Protein AF-A0A3S1UH53-F1 (afdb_monomer)

pLDDT: mean 93.73, std 5.74, range [67.12, 98.5]

Nearest PDB structures (foldseek):
  3dxq-assembly1_A  TM=9.770E-01  e=5.097E-08  Mesorhizobium loti
  6hpb-assembly1_C  TM=5.094E-01  e=7.457E-01  Escherichia coli str. K-12 substr. MG1655
  9asn-assembly1_B  TM=3.012E-01  e=2.031E+00  Homo sapiens
  4c0a-assembly4_C  TM=2.765E-01  e=3.705E+00  Bos taurus
  8v8i-assembly1_B  TM=2.836E-01  e=7.725E+00  Homo sapiens

Solvent-accessible surface area (backbone atoms only — not comparable to full-atom values): 4946 Å² total; per-residue (Å²): 107,78,68,55,56,53,51,55,55,35,48,73,36,82,94,40,46,81,70,78,71,70,73,47,81,51,77,61,90,67,30,51,28,31,39,48,83,98,42,75,48,75,42,82,29,88,92,37,71,91,82,48,63,63,70,58,49,55,50,52,44,46,52,33,22,74,70,71,75,42,72,80,73,90,78,79,88,134

Radius of gyration: 12.78 Å; Cα contacts (8 Å, |Δi|>4): 77; chains: 1; bounding box: 31×23×30 Å

Foldseek 3Di:
DVVVVVLVVLCVPVVRNPQPDDWDFDDDDQWGWTDRPPDIDTHGDPPCVVPDDVVVVVVVQCVCVVVVNHPHDPDDDD

Secondary structure (DSSP, 8-state):
-HHHHHHHHHHTSTTTTT--S-EEEEP-SSEEEEEETTEEEEEEPTT-TTT--HHHHHHHHHHHHHTTSS--------

Sequence (78 aa):
MITDEARAALDAIPMLAGYSGPLERLGGLTNLVFKAGDFCLRIPGKGTEEYINRANEAVAAREAAKAGVSPEVAHVDA

Structure (mmCIF, N/CA/C/O backbone):
data_AF-A0A3S1UH53-F1
#
_entry.id   AF-A0A3S1UH53-F1
#
loop_
_atom_site.group_PDB
_atom_site.id
_atom_site.type_symbol
_atom_site.label_atom_id
_atom_site.label_alt_id
_atom_site.label_comp_id
_atom_site.label_asym_id
_atom_site.label_entity_id
_atom_site.label_seq_id
_atom_site.pdbx_PDB_ins_code
_atom_site.Cartn_x
_atom_site.Cartn_y
_atom_site.Cartn_z
_atom_site.occupancy
_atom_site.B_iso_or_equiv
_atom_site.auth_seq_id
_atom_site.auth_comp_id
_atom_site.auth_asym_id
_atom_site.auth_atom_id
_atom_site.pdbx_PDB_model_num
ATOM 1 N N . MET A 1 1 ? -10.909 -3.085 -16.169 1.00 67.12 1 MET A N 1
ATOM 2 C CA . MET A 1 1 ? -10.702 -1.640 -15.901 1.00 67.12 1 MET A CA 1
ATOM 3 C C . MET A 1 1 ? -9.834 -1.496 -14.654 1.00 67.12 1 MET A C 1
ATOM 5 O O . MET A 1 1 ? -9.762 -2.445 -13.893 1.00 67.12 1 MET A O 1
ATOM 9 N N . ILE A 1 2 ? -9.166 -0.358 -14.432 1.00 80.00 2 ILE A N 1
ATOM 10 C CA . ILE A 1 2 ? -8.241 -0.137 -13.290 1.00 80.00 2 ILE A CA 1
ATOM 11 C C . ILE A 1 2 ? -8.864 -0.510 -11.923 1.00 80.00 2 ILE A C 1
ATOM 13 O O . ILE A 1 2 ? -8.180 -0.988 -11.025 1.00 80.00 2 ILE A O 1
ATOM 17 N N . THR A 1 3 ? -10.179 -0.341 -11.772 1.00 85.75 3 THR A N 1
ATOM 18 C CA . THR A 1 3 ? -10.917 -0.752 -10.568 1.00 85.75 3 THR A CA 1
ATOM 19 C C . THR A 1 3 ? -10.950 -2.273 -10.363 1.00 85.75 3 THR A C 1
ATOM 21 O O . THR A 1 3 ? -10.945 -2.719 -9.221 1.00 85.75 3 THR A O 1
ATOM 24 N N . ASP A 1 4 ? -10.950 -3.073 -11.431 1.00 90.75 4 ASP A N 1
ATOM 25 C CA . ASP A 1 4 ? -10.955 -4.543 -11.342 1.00 90.75 4 ASP A CA 1
ATOM 26 C C . ASP A 1 4 ? -9.602 -5.068 -10.845 1.00 90.75 4 ASP A C 1
ATOM 28 O O . ASP A 1 4 ? -9.551 -5.995 -10.044 1.00 90.75 4 ASP A O 1
ATOM 32 N N . GLU A 1 5 ? -8.505 -4.427 -11.260 1.00 92.69 5 GLU A N 1
ATOM 33 C CA . GLU A 1 5 ? -7.160 -4.706 -10.740 1.00 92.69 5 GLU A CA 1
ATOM 34 C C . GLU A 1 5 ? -7.069 -4.365 -9.247 1.00 92.69 5 GLU A C 1
ATOM 36 O O . GLU A 1 5 ? -6.557 -5.155 -8.459 1.00 92.69 5 GLU A O 1
ATOM 41 N N . ALA A 1 6 ? -7.651 -3.235 -8.830 1.00 95.19 6 ALA A N 1
ATOM 42 C CA . ALA A 1 6 ? -7.726 -2.871 -7.418 1.00 95.19 6 ALA A CA 1
ATOM 43 C C . ALA A 1 6 ? -8.565 -3.856 -6.587 1.00 95.19 6 ALA A C 1
ATOM 45 O O . ALA A 1 6 ? -8.184 -4.179 -5.466 1.00 95.19 6 ALA A O 1
ATOM 46 N N . ARG A 1 7 ? -9.678 -4.367 -7.132 1.00 96.25 7 ARG A N 1
ATOM 47 C CA . ARG A 1 7 ? -10.484 -5.420 -6.490 1.00 96.25 7 ARG A CA 1
ATOM 48 C C . ARG A 1 7 ? -9.682 -6.711 -6.326 1.00 96.25 7 ARG A C 1
ATOM 50 O O . ARG A 1 7 ? -9.633 -7.242 -5.225 1.00 96.25 7 ARG A O 1
ATOM 57 N N . ALA A 1 8 ? -9.009 -7.161 -7.384 1.00 95.75 8 ALA A N 1
ATOM 58 C CA . ALA A 1 8 ? -8.184 -8.365 -7.334 1.00 95.75 8 ALA A CA 1
ATOM 59 C C . ALA A 1 8 ? -7.039 -8.242 -6.314 1.00 95.75 8 ALA A C 1
ATOM 61 O O . ALA A 1 8 ? -6.777 -9.180 -5.566 1.00 95.75 8 ALA A O 1
ATOM 62 N N . ALA A 1 9 ? -6.397 -7.072 -6.237 1.00 96.12 9 ALA A N 1
ATOM 63 C CA . ALA A 1 9 ? -5.358 -6.808 -5.246 1.00 96.12 9 ALA A CA 1
ATOM 64 C C . ALA A 1 9 ? -5.900 -6.824 -3.805 1.00 96.12 9 ALA A C 1
ATOM 66 O O . ALA A 1 9 ? -5.238 -7.345 -2.915 1.00 96.12 9 ALA A O 1
ATOM 67 N N . LEU A 1 10 ? -7.106 -6.295 -3.559 1.00 96.56 10 LEU A N 1
ATOM 68 C CA . LEU A 1 10 ? -7.748 -6.385 -2.240 1.00 96.56 10 LEU A CA 1
ATOM 69 C C . LEU A 1 10 ? -8.069 -7.824 -1.848 1.00 96.56 10 LEU A C 1
ATOM 71 O O . LEU A 1 10 ? -7.862 -8.190 -0.695 1.00 96.56 10 LEU A O 1
ATOM 75 N N . ASP A 1 11 ? -8.530 -8.636 -2.799 1.00 96.50 11 ASP A N 1
ATOM 76 C CA . ASP A 1 11 ? -8.869 -10.038 -2.548 1.00 96.50 11 ASP A CA 1
ATOM 77 C C . ASP A 1 11 ? -7.656 -10.893 -2.158 1.00 96.50 11 ASP A C 1
ATOM 79 O O . ASP A 1 11 ? -7.803 -11.870 -1.423 1.00 96.50 11 ASP A O 1
ATOM 83 N N . ALA A 1 12 ? -6.451 -10.503 -2.582 1.00 96.31 12 ALA A N 1
ATOM 84 C CA . ALA A 1 12 ? -5.208 -11.146 -2.162 1.00 96.31 12 ALA A CA 1
ATOM 85 C C . ALA A 1 12 ? -4.805 -10.810 -0.711 1.00 96.31 12 ALA A C 1
ATOM 87 O O . ALA A 1 12 ? -4.001 -11.526 -0.114 1.00 96.31 12 ALA A O 1
ATOM 88 N N . ILE A 1 13 ? -5.365 -9.749 -0.118 1.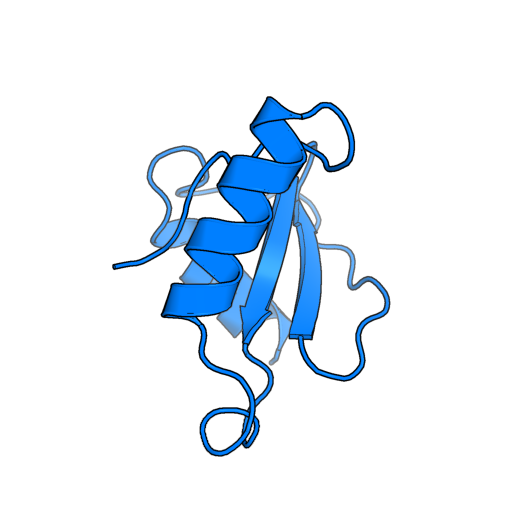00 96.44 13 ILE A N 1
ATOM 89 C CA . ILE A 1 13 ? -5.033 -9.288 1.233 1.00 96.44 13 ILE A CA 1
ATOM 90 C C . ILE A 1 13 ? -6.026 -9.917 2.225 1.00 96.44 13 ILE A C 1
ATOM 92 O O . ILE A 1 13 ? -7.193 -9.526 2.234 1.00 96.44 13 ILE A O 1
ATOM 96 N N . PRO A 1 14 ? -5.610 -10.821 3.137 1.00 94.50 14 PRO A N 1
ATOM 97 C CA . PRO A 1 14 ? -6.549 -11.601 3.956 1.00 94.50 14 PRO A CA 1
ATOM 98 C C . PRO A 1 14 ? -7.548 -10.776 4.780 1.00 94.50 14 PRO A C 1
ATOM 100 O O . PRO A 1 14 ? -8.700 -11.169 4.927 1.00 94.50 14 PRO A O 1
ATOM 103 N N . MET A 1 15 ? -7.131 -9.617 5.299 1.00 95.00 15 MET A N 1
ATOM 104 C CA . MET A 1 15 ? -7.997 -8.727 6.089 1.00 95.00 15 MET A CA 1
ATOM 105 C C . MET A 1 15 ? -8.975 -7.886 5.243 1.00 95.00 15 MET A C 1
ATOM 107 O O . MET A 1 15 ? -9.841 -7.219 5.802 1.00 95.00 15 MET A O 1
ATOM 111 N N . LEU A 1 16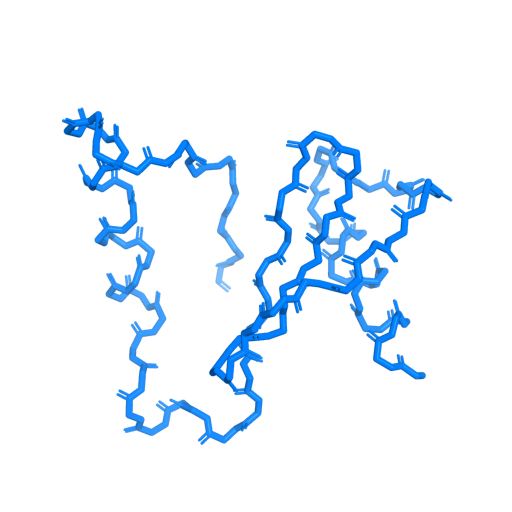 ? -8.827 -7.892 3.915 1.00 96.31 16 LEU A N 1
ATOM 112 C CA . LEU A 1 16 ? -9.652 -7.146 2.957 1.00 96.31 16 LEU A CA 1
ATOM 113 C C . LEU A 1 16 ? -10.321 -8.048 1.908 1.00 96.31 16 LEU A C 1
ATOM 115 O O . LEU A 1 16 ? -11.054 -7.543 1.056 1.00 96.31 16 LEU A O 1
ATOM 119 N N . ALA A 1 17 ? -10.117 -9.364 1.983 1.00 96.31 17 ALA A N 1
ATOM 120 C CA . ALA A 1 17 ? -10.693 -10.308 1.042 1.00 96.31 17 ALA A CA 1
ATOM 121 C C . ALA A 1 17 ? -12.227 -10.256 1.055 1.00 96.31 17 ALA A C 1
ATOM 123 O O . ALA A 1 17 ? -12.860 -10.284 2.114 1.00 96.31 17 ALA A O 1
ATOM 124 N N . GLY A 1 18 ? -12.836 -10.158 -0.129 1.00 95.56 18 GLY A N 1
ATOM 125 C CA . GLY A 1 18 ? -14.282 -10.001 -0.273 1.00 95.56 18 GLY A CA 1
ATOM 126 C C . GLY A 1 18 ? -14.798 -8.589 0.029 1.00 95.56 18 GLY A C 1
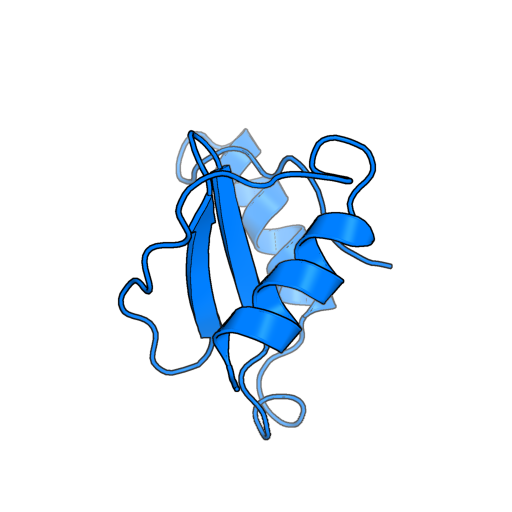ATOM 127 O O . GLY A 1 18 ? -16.014 -8.387 0.120 1.00 95.56 18 GLY A O 1
ATOM 128 N N . TYR A 1 19 ? -13.915 -7.591 0.171 1.00 96.69 19 TYR A N 1
ATOM 129 C CA . TYR A 1 19 ? -14.327 -6.199 0.325 1.00 96.69 19 TYR A CA 1
ATOM 130 C C . TYR A 1 19 ? -15.116 -5.720 -0.904 1.00 96.69 19 TYR A C 1
ATOM 132 O O . TYR A 1 19 ? -14.581 -5.506 -1.995 1.00 96.69 19 TYR A O 1
ATOM 140 N N . SER A 1 20 ? -16.413 -5.486 -0.705 1.00 96.31 20 SER A N 1
ATOM 141 C CA . SER A 1 20 ? -17.362 -5.063 -1.745 1.00 96.31 20 SER A CA 1
ATOM 142 C C . SER A 1 20 ? -17.757 -3.585 -1.659 1.00 96.31 20 SER A C 1
ATOM 144 O O . SER A 1 20 ? -18.499 -3.091 -2.509 1.00 96.31 20 SER A O 1
ATOM 146 N N . GLY A 1 21 ? -17.225 -2.852 -0.674 1.00 96.94 21 GLY A N 1
ATOM 147 C CA . GLY A 1 21 ? -17.480 -1.422 -0.499 1.00 96.94 21 GLY A CA 1
ATOM 148 C C . GLY A 1 21 ? -16.907 -0.549 -1.628 1.00 96.94 21 GLY A C 1
ATOM 149 O O . GLY A 1 21 ? -16.283 -1.061 -2.569 1.00 96.94 21 GLY A O 1
ATOM 150 N N . PRO A 1 22 ? -17.137 0.774 -1.575 1.00 96.81 22 PRO A N 1
ATOM 151 C CA . PRO A 1 22 ? -16.666 1.695 -2.602 1.00 96.81 22 PRO A CA 1
ATOM 152 C C . PRO A 1 22 ? -15.135 1.750 -2.655 1.00 96.81 22 PRO A C 1
ATOM 154 O O . PRO A 1 22 ? -14.466 1.737 -1.624 1.00 96.81 22 PRO A O 1
ATOM 157 N N . LEU A 1 23 ? -14.600 1.860 -3.873 1.00 96.88 23 LEU A N 1
ATOM 158 C CA . LEU A 1 23 ? -13.191 2.159 -4.117 1.00 96.88 23 LEU A CA 1
ATOM 159 C C . LEU A 1 23 ? -13.078 3.546 -4.729 1.00 96.88 23 LEU A C 1
ATOM 161 O O . LEU A 1 23 ? -13.500 3.770 -5.864 1.00 96.88 23 LEU A O 1
ATOM 165 N N . GLU A 1 24 ? -12.506 4.474 -3.972 1.00 96.81 24 GLU A N 1
ATOM 166 C CA . GLU A 1 24 ? -12.275 5.838 -4.432 1.00 96.81 24 GLU A CA 1
ATOM 167 C C . GLU A 1 24 ? -10.839 5.965 -4.930 1.00 96.81 24 GLU A C 1
ATOM 169 O O . GLU A 1 24 ? -9.889 5.720 -4.183 1.00 96.81 24 GLU A O 1
ATOM 174 N N . ARG A 1 25 ? -10.667 6.342 -6.201 1.00 96.00 25 ARG A N 1
ATOM 175 C CA . ARG A 1 25 ? -9.342 6.613 -6.758 1.00 96.00 25 ARG A CA 1
ATOM 176 C C . ARG A 1 25 ? -8.817 7.927 -6.187 1.00 96.00 25 ARG A C 1
ATOM 178 O O . ARG A 1 25 ? -9.375 8.987 -6.452 1.00 96.00 25 ARG A O 1
ATOM 185 N N . LEU A 1 26 ? -7.707 7.846 -5.467 1.00 95.75 26 LEU A N 1
ATOM 186 C CA . LEU A 1 26 ? -6.976 9.000 -4.967 1.00 95.75 26 LEU A CA 1
ATOM 187 C C . LEU A 1 26 ? -5.907 9.445 -5.977 1.00 95.75 26 LEU A C 1
ATOM 189 O O . LEU A 1 26 ? -5.625 8.774 -6.981 1.00 95.75 26 LEU A O 1
ATOM 193 N N . GLY A 1 27 ? -5.294 10.596 -5.693 1.00 93.31 27 GLY A N 1
ATOM 194 C CA . GLY A 1 27 ? -4.114 11.059 -6.418 1.00 93.31 27 GLY A CA 1
ATOM 195 C C . GLY A 1 27 ? -2.950 10.063 -6.328 1.00 93.31 27 GLY A C 1
ATOM 196 O O . GLY A 1 27 ? -2.940 9.150 -5.508 1.00 93.31 27 GLY A O 1
ATOM 197 N N . GLY A 1 28 ? -1.949 10.242 -7.182 1.00 88.56 28 GLY A N 1
ATOM 198 C CA . GLY A 1 28 ? -0.786 9.360 -7.234 1.00 88.56 28 GLY A CA 1
ATOM 199 C C . GLY A 1 28 ? -0.276 9.239 -8.657 1.00 88.56 28 GLY A C 1
ATOM 200 O O . GLY A 1 28 ? -0.990 8.757 -9.535 1.00 88.56 28 GLY A O 1
ATOM 201 N N . LEU A 1 29 ? 0.948 9.719 -8.877 1.00 85.00 29 LEU A N 1
ATOM 202 C CA . LEU A 1 29 ? 1.592 9.685 -10.189 1.00 85.00 29 LEU A CA 1
ATOM 203 C C . LEU A 1 29 ? 2.290 8.340 -10.428 1.00 85.00 29 LEU A C 1
ATOM 205 O O . LEU A 1 29 ? 2.115 7.727 -11.472 1.00 85.00 29 LEU A O 1
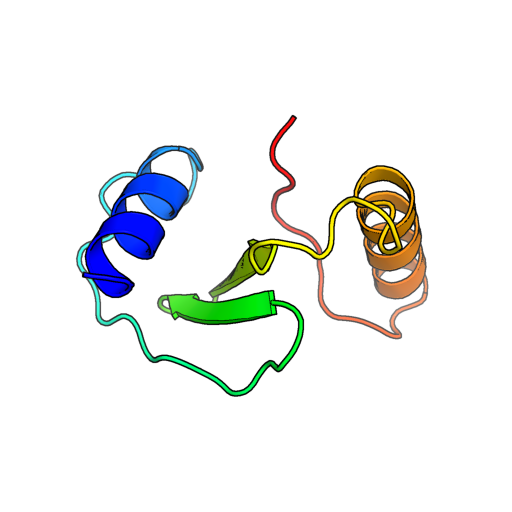ATOM 209 N N . THR A 1 30 ? 3.049 7.868 -9.436 1.00 88.12 30 THR A N 1
ATOM 210 C CA . THR A 1 30 ? 3.874 6.647 -9.516 1.00 88.12 30 THR A CA 1
ATOM 211 C C . THR A 1 30 ? 3.222 5.416 -8.885 1.00 88.12 30 THR A C 1
ATOM 213 O O . THR A 1 30 ? 3.736 4.305 -8.997 1.00 88.12 30 THR A O 1
ATOM 216 N N . ASN A 1 31 ? 2.096 5.605 -8.198 1.00 91.12 31 ASN A N 1
ATOM 217 C CA . ASN A 1 31 ? 1.287 4.543 -7.614 1.00 91.12 31 ASN A CA 1
ATOM 218 C C . ASN A 1 31 ? -0.177 4.794 -7.965 1.00 91.12 31 ASN A C 1
ATOM 220 O O . ASN A 1 31 ? -0.636 5.939 -7.927 1.00 91.12 31 ASN A O 1
ATOM 224 N N . LEU A 1 32 ? -0.919 3.729 -8.245 1.00 94.62 32 LEU A N 1
ATOM 225 C CA . LEU A 1 32 ? -2.374 3.785 -8.241 1.00 94.62 32 LEU A CA 1
ATOM 226 C C . LEU A 1 32 ? -2.817 3.661 -6.782 1.00 94.62 32 LEU A C 1
ATOM 228 O O . LEU A 1 32 ? -2.526 2.663 -6.126 1.00 94.62 32 LEU A O 1
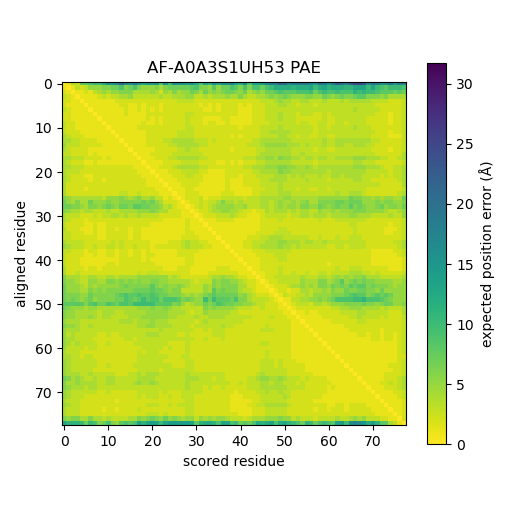ATOM 232 N N . VAL A 1 33 ? -3.465 4.698 -6.255 1.0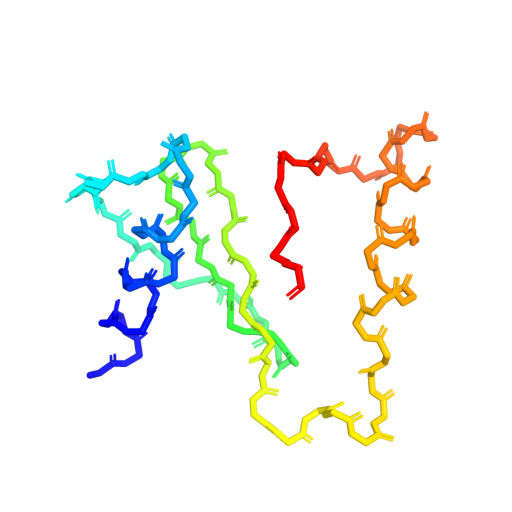0 96.81 33 VAL A N 1
ATOM 233 C CA . VAL A 1 33 ? -3.843 4.766 -4.840 1.00 96.81 33 VAL A CA 1
ATOM 234 C C . VAL A 1 33 ? -5.358 4.770 -4.721 1.00 96.81 33 VAL A C 1
ATOM 236 O O . VAL A 1 33 ? -6.020 5.576 -5.372 1.00 96.81 33 VAL A O 1
ATOM 239 N N . PHE A 1 34 ? -5.906 3.894 -3.886 1.00 97.69 34 PHE A N 1
ATOM 240 C CA . PHE A 1 34 ? -7.343 3.779 -3.661 1.00 97.69 34 PHE A CA 1
ATOM 241 C C . PHE A 1 34 ? -7.668 3.825 -2.178 1.00 97.69 34 PHE A C 1
ATOM 243 O O . PHE A 1 34 ? -6.983 3.201 -1.370 1.00 97.69 34 PHE A O 1
ATOM 250 N N . LYS A 1 35 ? -8.757 4.503 -1.825 1.00 97.75 35 LYS A N 1
ATOM 251 C CA . LYS A 1 35 ? -9.383 4.359 -0.512 1.00 97.75 35 LYS A CA 1
ATOM 252 C C . LYS A 1 35 ? -10.369 3.190 -0.544 1.00 97.75 35 LYS A C 1
ATOM 254 O O . LYS A 1 35 ? -11.233 3.152 -1.420 1.00 97.75 35 LYS A O 1
ATOM 259 N N . ALA A 1 36 ? -10.246 2.278 0.418 1.00 97.19 36 ALA A N 1
ATOM 260 C CA . ALA A 1 36 ? -11.112 1.120 0.629 1.00 97.19 36 ALA A CA 1
ATOM 261 C C . ALA A 1 36 ? -11.544 1.082 2.104 1.00 97.19 36 ALA A C 1
ATOM 263 O O . ALA A 1 36 ? -10.834 0.564 2.966 1.00 97.19 36 ALA A O 1
ATOM 264 N N . GLY A 1 37 ? -12.693 1.690 2.414 1.00 96.12 37 GLY A N 1
ATOM 265 C CA . GLY A 1 37 ? -13.120 1.904 3.800 1.00 96.12 37 GLY A CA 1
ATOM 266 C C . GLY A 1 37 ? -12.119 2.791 4.544 1.00 96.12 37 GLY A C 1
ATOM 267 O O . GLY A 1 37 ? -11.846 3.910 4.100 1.00 96.12 37 GLY A O 1
ATOM 268 N N . ASP A 1 38 ? -11.553 2.267 5.629 1.00 96.31 38 ASP A N 1
ATOM 269 C CA . ASP A 1 38 ? -10.527 2.939 6.440 1.00 96.31 38 ASP A CA 1
ATOM 270 C C . ASP A 1 38 ? -9.092 2.642 5.972 1.00 96.31 38 ASP A C 1
ATOM 272 O O . ASP A 1 38 ? -8.128 3.164 6.529 1.00 96.31 38 ASP A O 1
ATOM 276 N N . PHE A 1 39 ? -8.936 1.829 4.924 1.00 97.88 39 PHE A N 1
ATOM 277 C CA . PHE A 1 39 ? -7.637 1.448 4.382 1.00 97.88 39 PHE A CA 1
ATOM 278 C C . PHE A 1 39 ? -7.294 2.217 3.107 1.00 97.88 39 PHE A C 1
ATOM 280 O O . PHE A 1 39 ? -8.157 2.657 2.343 1.00 97.88 39 PHE A O 1
ATOM 287 N N . CYS A 1 40 ? -5.992 2.336 2.860 1.00 97.69 40 CYS A N 1
ATOM 288 C CA . CYS A 1 40 ? -5.439 2.888 1.634 1.00 97.69 40 CYS A CA 1
ATOM 289 C C . CYS A 1 40 ? -4.661 1.791 0.898 1.00 97.69 40 CYS A C 1
ATOM 291 O O . CYS A 1 40 ? -3.637 1.317 1.389 1.00 97.69 40 CYS A O 1
ATOM 293 N N . LEU A 1 41 ? -5.149 1.388 -0.275 1.00 97.19 41 LEU A N 1
ATOM 294 C CA . LEU A 1 41 ? -4.473 0.452 -1.166 1.00 97.19 41 LEU A CA 1
ATOM 295 C C . LEU A 1 41 ? -3.528 1.226 -2.084 1.00 97.19 41 LEU A C 1
ATOM 297 O O . LEU A 1 41 ? -3.943 2.168 -2.760 1.00 97.19 41 LEU A O 1
ATOM 301 N N . ARG A 1 42 ? -2.265 0.804 -2.147 1.00 96.81 42 ARG A N 1
ATOM 302 C CA . ARG A 1 42 ? -1.259 1.366 -3.054 1.00 96.81 42 ARG A CA 1
ATOM 303 C C . ARG A 1 42 ? -0.741 0.264 -3.966 1.00 96.81 42 ARG A C 1
ATOM 305 O O . ARG A 1 42 ? -0.085 -0.655 -3.494 1.00 96.81 42 ARG A O 1
ATOM 312 N N . ILE A 1 43 ? -1.021 0.386 -5.259 1.00 94.56 43 ILE A N 1
ATOM 313 C CA . ILE A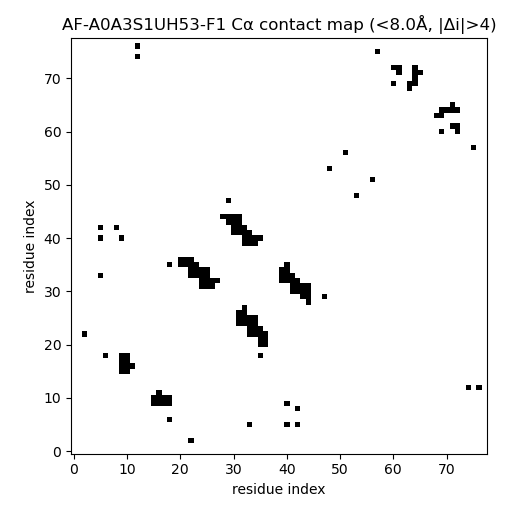 1 43 ? -0.540 -0.532 -6.293 1.00 94.56 43 ILE A CA 1
ATOM 314 C C . ILE A 1 43 ? 0.603 0.161 -7.046 1.00 94.56 43 ILE A C 1
ATOM 316 O O . ILE A 1 43 ? 0.432 1.319 -7.458 1.00 94.56 43 ILE A O 1
ATOM 320 N N . PRO A 1 44 ? 1.758 -0.501 -7.230 1.00 93.31 44 PRO A N 1
ATOM 321 C CA . PRO A 1 44 ? 2.835 0.007 -8.068 1.00 93.31 44 PRO A CA 1
ATOM 322 C C . PRO A 1 44 ? 2.332 0.451 -9.446 1.00 93.31 44 PRO A C 1
ATOM 324 O O . PRO A 1 44 ? 1.609 -0.274 -10.124 1.00 93.31 44 PRO A O 1
ATOM 327 N N . GLY A 1 45 ? 2.698 1.662 -9.869 1.00 89.81 45 GLY A N 1
ATOM 328 C CA . GLY A 1 45 ? 2.427 2.107 -11.231 1.00 89.81 45 GLY A CA 1
ATOM 329 C C . GLY A 1 45 ? 3.287 1.336 -12.231 1.00 89.81 45 GLY A C 1
ATOM 330 O O . GLY A 1 45 ? 4.476 1.132 -11.996 1.00 89.81 45 GLY A O 1
ATOM 331 N N . LYS A 1 46 ? 2.702 0.947 -13.364 1.00 86.94 46 LYS A N 1
ATOM 332 C CA . LYS A 1 46 ? 3.418 0.261 -14.445 1.00 86.94 46 LYS A CA 1
ATOM 333 C C . LYS A 1 46 ? 4.617 1.082 -14.936 1.00 86.94 46 LYS A C 1
ATOM 335 O O . LYS A 1 46 ? 4.465 2.274 -15.206 1.00 86.94 46 LYS A O 1
ATOM 340 N N . GLY A 1 47 ? 5.766 0.436 -15.131 1.00 87.75 47 GLY A N 1
ATOM 341 C CA . GLY A 1 47 ? 6.965 1.076 -15.683 1.00 87.75 47 GLY A CA 1
ATOM 342 C C . GLY A 1 47 ? 7.738 1.897 -14.653 1.00 87.75 47 GLY A C 1
ATOM 343 O O . GLY A 1 47 ? 8.422 2.847 -15.021 1.00 87.75 47 GLY A O 1
ATOM 344 N N . THR A 1 48 ? 7.582 1.583 -13.367 1.00 88.00 48 THR A N 1
ATOM 345 C CA . THR A 1 48 ? 8.333 2.201 -12.261 1.00 88.00 48 THR A CA 1
ATOM 346 C C . THR A 1 48 ? 9.390 1.276 -11.670 1.00 88.00 48 THR A C 1
ATOM 348 O O . THR A 1 48 ? 10.164 1.688 -10.813 1.00 88.00 48 THR A O 1
ATOM 351 N N . GLU A 1 49 ? 9.438 0.030 -12.126 1.00 85.31 49 GLU A N 1
ATOM 352 C CA . GLU A 1 49 ? 10.235 -1.047 -11.550 1.00 85.31 49 GLU A CA 1
ATOM 353 C C . GLU A 1 49 ? 11.740 -0.788 -11.709 1.00 85.31 49 GLU A C 1
ATOM 355 O O . GLU A 1 49 ? 12.530 -1.167 -10.849 1.00 85.31 49 GLU A O 1
ATOM 360 N N . GLU A 1 50 ? 12.135 -0.080 -12.771 1.00 84.25 50 GLU A N 1
ATOM 361 C CA . GLU A 1 50 ? 13.537 0.237 -13.070 1.00 84.25 50 GLU A CA 1
ATOM 362 C C . GLU A 1 50 ? 14.121 1.352 -12.186 1.00 84.25 50 GLU A C 1
ATOM 364 O O . GLU A 1 50 ? 15.340 1.468 -12.074 1.00 84.25 50 GLU A O 1
ATOM 369 N N . TYR A 1 51 ? 13.280 2.176 -11.548 1.00 87.50 51 TYR A N 1
ATOM 370 C CA . TYR A 1 51 ? 13.731 3.333 -10.757 1.00 87.50 51 TYR A CA 1
ATOM 371 C C . TYR A 1 51 ? 13.096 3.447 -9.365 1.00 87.50 51 TYR A C 1
ATOM 373 O O . TYR A 1 51 ? 13.521 4.290 -8.573 1.00 87.50 51 TYR A O 1
ATOM 381 N N . ILE A 1 52 ? 12.121 2.598 -9.025 1.00 88.19 52 ILE A N 1
ATOM 382 C CA . ILE A 1 52 ? 11.522 2.512 -7.688 1.00 88.19 52 ILE A CA 1
ATOM 383 C C . ILE A 1 52 ? 11.693 1.095 -7.140 1.00 88.19 52 ILE A C 1
ATOM 385 O O . ILE A 1 52 ? 11.015 0.154 -7.550 1.00 88.19 52 ILE A O 1
ATOM 389 N N . ASN A 1 53 ? 12.566 0.953 -6.142 1.00 92.31 53 ASN A N 1
ATOM 390 C CA . ASN A 1 53 ? 12.749 -0.304 -5.425 1.00 92.31 53 ASN A CA 1
ATOM 391 C C . ASN A 1 53 ? 11.649 -0.484 -4.361 1.00 92.31 53 ASN A C 1
ATOM 393 O O . ASN A 1 53 ? 11.660 0.176 -3.319 1.00 92.31 53 ASN A O 1
ATOM 397 N N . ARG A 1 54 ? 10.723 -1.416 -4.611 1.00 91.69 54 ARG A N 1
ATOM 398 C CA . ARG A 1 54 ? 9.559 -1.673 -3.744 1.00 91.69 54 ARG A CA 1
ATOM 399 C C . ARG A 1 54 ? 9.919 -2.309 -2.400 1.00 91.69 54 ARG A C 1
ATOM 401 O O . ARG A 1 54 ? 9.273 -2.010 -1.398 1.00 91.69 54 ARG A O 1
ATOM 408 N N . ALA A 1 55 ? 10.993 -3.098 -2.342 1.00 91.94 55 ALA A N 1
ATOM 409 C CA . ALA A 1 55 ? 11.497 -3.635 -1.078 1.00 91.94 55 ALA A CA 1
ATOM 410 C C . ALA A 1 55 ? 12.008 -2.507 -0.167 1.00 91.94 55 ALA A C 1
ATOM 412 O O . ALA A 1 55 ? 11.695 -2.476 1.025 1.00 91.94 55 ALA A O 1
ATOM 413 N N . ASN A 1 56 ? 12.717 -1.527 -0.739 1.00 94.44 56 ASN A N 1
ATOM 414 C CA . ASN A 1 56 ? 13.164 -0.350 0.005 1.00 94.44 56 ASN A CA 1
ATOM 415 C C . ASN A 1 56 ? 11.984 0.512 0.467 1.00 94.44 56 ASN A C 1
ATOM 417 O O . ASN A 1 56 ? 11.986 0.972 1.607 1.00 94.44 56 ASN A O 1
ATOM 421 N N . GLU A 1 57 ? 10.963 0.706 -0.375 1.00 93.88 57 GLU A N 1
ATOM 422 C CA . GLU A 1 57 ? 9.749 1.429 0.025 1.00 93.88 57 GLU A CA 1
ATOM 423 C C . GLU A 1 57 ? 9.037 0.752 1.202 1.00 93.88 57 GLU A C 1
ATOM 425 O O . GLU A 1 57 ? 8.631 1.438 2.139 1.00 93.88 57 GLU A O 1
ATOM 430 N N . ALA A 1 58 ? 8.924 -0.579 1.199 1.00 95.06 58 ALA A N 1
ATOM 431 C CA . ALA A 1 58 ? 8.293 -1.323 2.286 1.00 95.06 58 ALA A CA 1
ATOM 432 C C . ALA A 1 58 ? 9.042 -1.161 3.619 1.00 95.06 58 ALA A C 1
ATOM 434 O O . ALA A 1 58 ? 8.416 -0.976 4.665 1.00 95.06 58 ALA A O 1
ATOM 435 N N . VAL A 1 59 ? 10.379 -1.205 3.594 1.00 97.12 59 VAL A N 1
ATOM 436 C CA . VAL A 1 59 ? 11.206 -0.959 4.786 1.00 97.12 59 VAL A CA 1
ATOM 437 C C . VAL A 1 59 ? 11.043 0.485 5.257 1.00 97.12 59 VAL A C 1
ATOM 439 O O . VAL A 1 59 ? 10.707 0.712 6.416 1.00 97.12 59 VAL A O 1
ATOM 442 N N . ALA A 1 60 ? 11.205 1.460 4.359 1.00 97.44 60 ALA A N 1
ATOM 443 C CA . ALA A 1 60 ? 11.109 2.877 4.699 1.00 97.44 60 ALA A CA 1
ATOM 444 C C . ALA A 1 60 ? 9.729 3.252 5.261 1.00 97.44 60 ALA A C 1
ATOM 446 O 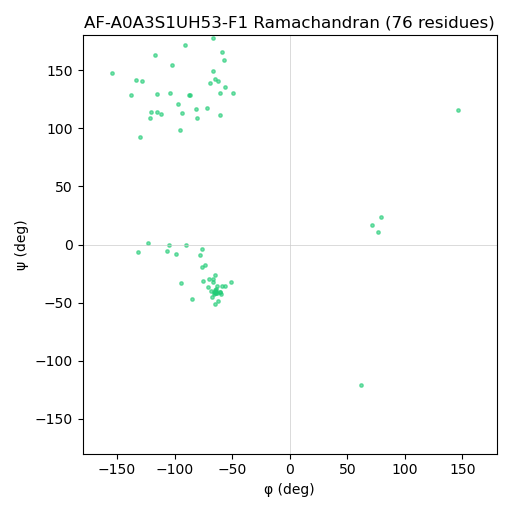O . ALA A 1 60 ? 9.650 3.988 6.240 1.00 97.44 60 ALA A O 1
ATOM 447 N N . ALA A 1 61 ? 8.646 2.713 4.693 1.00 97.06 61 ALA A N 1
ATOM 448 C CA . ALA A 1 61 ? 7.289 2.955 5.172 1.00 97.06 61 ALA A CA 1
ATOM 449 C C . ALA A 1 61 ? 7.065 2.388 6.583 1.00 97.06 61 ALA A C 1
ATOM 451 O O . ALA A 1 61 ? 6.467 3.053 7.425 1.00 97.06 61 ALA A O 1
ATOM 452 N N . ARG A 1 62 ? 7.582 1.185 6.873 1.00 98.06 62 ARG A N 1
ATOM 453 C CA . ARG A 1 62 ? 7.499 0.597 8.219 1.00 98.06 62 ARG A CA 1
ATOM 454 C C . ARG A 1 62 ? 8.303 1.398 9.241 1.00 98.06 62 ARG A C 1
ATOM 456 O O . ARG A 1 62 ? 7.811 1.632 10.340 1.00 98.06 62 ARG A O 1
ATOM 463 N N . GLU A 1 63 ? 9.510 1.837 8.893 1.00 98.50 63 GLU A N 1
ATOM 464 C CA . GLU A 1 63 ? 10.339 2.644 9.797 1.00 98.50 63 GLU A CA 1
ATOM 465 C C . GLU A 1 63 ? 9.749 4.043 10.029 1.00 98.50 63 GLU A C 1
ATOM 467 O O . GLU A 1 63 ? 9.702 4.510 11.166 1.00 98.50 63 GLU A O 1
ATOM 472 N N . ALA A 1 64 ? 9.207 4.686 8.992 1.00 98.38 64 ALA A N 1
ATOM 473 C CA . ALA A 1 64 ? 8.503 5.960 9.133 1.00 98.38 64 ALA A CA 1
ATOM 474 C C . ALA A 1 64 ? 7.243 5.838 10.011 1.00 98.38 64 ALA A C 1
ATOM 476 O O . ALA A 1 64 ? 6.960 6.744 10.800 1.00 98.38 64 ALA A O 1
ATOM 477 N N . ALA A 1 65 ? 6.526 4.712 9.931 1.00 98.12 65 ALA A N 1
ATOM 478 C CA . ALA A 1 65 ? 5.374 4.434 10.784 1.00 98.12 65 ALA A CA 1
ATOM 479 C C . ALA A 1 65 ? 5.794 4.250 12.248 1.00 98.12 65 ALA A C 1
ATOM 481 O O . ALA A 1 65 ? 5.212 4.865 13.138 1.00 98.12 65 ALA A O 1
ATOM 482 N N . LYS A 1 66 ? 6.861 3.477 12.504 1.00 98.06 66 LYS A N 1
ATOM 483 C CA . LYS A 1 66 ? 7.445 3.326 13.850 1.00 98.06 66 LYS A CA 1
ATOM 484 C C . LYS A 1 66 ? 7.898 4.660 14.442 1.00 98.06 66 LYS A C 1
ATOM 486 O O . LYS A 1 66 ? 7.770 4.866 15.644 1.00 98.06 66 LYS A O 1
ATOM 491 N N . ALA A 1 67 ? 8.405 5.564 13.606 1.00 98.38 67 ALA A N 1
ATOM 492 C CA . ALA A 1 67 ? 8.794 6.912 14.006 1.00 98.38 67 ALA A CA 1
ATOM 493 C C . ALA A 1 67 ? 7.600 7.868 14.220 1.00 98.38 67 ALA A C 1
ATOM 495 O O . ALA A 1 67 ? 7.812 9.018 14.600 1.00 98.38 67 ALA A O 1
ATOM 496 N N . GLY A 1 68 ? 6.358 7.435 13.962 1.00 97.81 68 GLY A N 1
ATOM 497 C CA . GLY A 1 68 ? 5.155 8.267 14.073 1.00 97.81 68 GLY A CA 1
ATOM 498 C C . GLY A 1 68 ? 5.028 9.333 12.979 1.00 97.81 68 GLY A C 1
ATOM 499 O O . GLY A 1 68 ? 4.270 10.287 13.137 1.00 97.81 68 GLY A O 1
ATOM 500 N N . VAL A 1 69 ? 5.782 9.198 11.883 1.00 98.31 69 VAL A N 1
ATOM 501 C CA . VAL A 1 69 ? 5.821 10.170 10.777 1.00 98.31 69 VAL A CA 1
ATOM 502 C C . VAL A 1 69 ? 4.852 9.787 9.658 1.00 98.31 69 V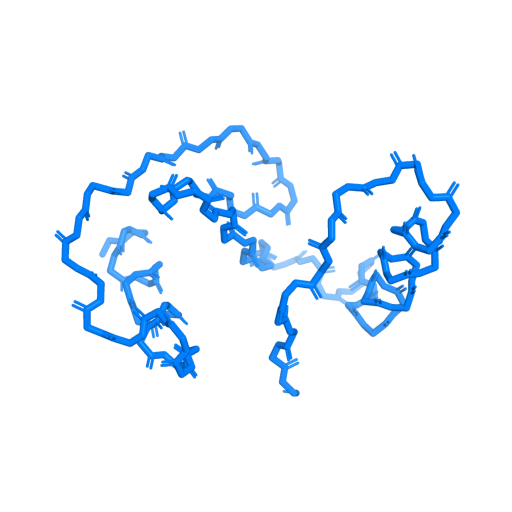AL A C 1
ATOM 504 O O . VAL A 1 69 ? 4.283 10.666 9.011 1.00 98.31 69 VAL A O 1
ATOM 507 N N . SER A 1 70 ? 4.648 8.489 9.422 1.00 96.94 70 SER A N 1
ATOM 508 C CA . SER A 1 70 ? 3.693 7.986 8.429 1.00 96.94 70 SER A CA 1
ATOM 509 C C . SER A 1 70 ? 2.570 7.162 9.065 1.00 96.94 70 SER A C 1
ATOM 511 O O . SER A 1 70 ? 2.725 6.681 10.187 1.00 96.94 70 SER A O 1
ATOM 513 N N . PRO A 1 71 ? 1.455 6.939 8.341 1.00 97.56 71 PRO A N 1
ATOM 514 C CA . PRO A 1 71 ? 0.443 5.968 8.743 1.00 97.56 71 PRO A CA 1
ATOM 515 C C . PRO A 1 71 ? 1.022 4.557 8.903 1.00 97.56 71 PRO A C 1
ATOM 517 O O . PRO A 1 71 ? 2.055 4.226 8.314 1.00 97.56 71 PRO A O 1
ATOM 520 N N . GLU A 1 72 ? 0.317 3.725 9.667 1.00 98.00 72 GLU A N 1
ATOM 521 C CA . GLU A 1 72 ? 0.658 2.319 9.874 1.00 98.00 72 GLU A CA 1
ATOM 522 C C . GLU A 1 72 ? 0.609 1.512 8.566 1.00 98.00 72 GLU A C 1
ATOM 524 O O . GLU A 1 72 ? -0.278 1.688 7.726 1.00 98.00 72 GLU A O 1
ATOM 529 N N . VAL A 1 73 ? 1.564 0.591 8.405 1.00 97.38 73 VAL A N 1
ATOM 530 C CA . VAL A 1 73 ? 1.608 -0.351 7.281 1.00 97.38 73 VAL A CA 1
ATOM 531 C C . VAL A 1 73 ? 0.962 -1.665 7.706 1.00 97.38 73 VAL A C 1
ATOM 533 O O . VAL A 1 73 ? 1.613 -2.508 8.318 1.00 97.38 73 VAL A O 1
ATOM 536 N N . ALA A 1 74 ? -0.308 -1.851 7.349 1.00 96.94 74 ALA A N 1
ATOM 537 C CA . ALA A 1 74 ? -1.066 -3.043 7.730 1.00 96.94 74 ALA A CA 1
ATOM 538 C C . ALA A 1 74 ? -0.691 -4.304 6.925 1.00 96.94 74 ALA A C 1
ATOM 540 O O . ALA A 1 74 ? -0.758 -5.417 7.440 1.00 96.94 74 ALA A O 1
ATOM 541 N N . HIS A 1 75 ? -0.287 -4.149 5.659 1.00 97.00 75 HIS A N 1
ATOM 542 C CA . HIS A 1 75 ? 0.092 -5.262 4.788 1.00 97.00 75 HIS A CA 1
ATOM 543 C C . HIS A 1 75 ? 1.068 -4.806 3.694 1.00 97.00 75 HIS A C 1
ATOM 545 O O . HIS A 1 75 ? 0.999 -3.670 3.227 1.00 97.00 75 HIS A O 1
ATOM 551 N N . VAL A 1 76 ? 1.965 -5.705 3.286 1.00 95.56 76 VAL A N 1
ATOM 552 C CA . VAL A 1 76 ? 2.807 -5.581 2.089 1.00 95.56 76 VAL A CA 1
ATOM 553 C C . VAL A 1 76 ? 2.807 -6.952 1.429 1.00 95.56 76 VAL A C 1
ATOM 555 O O . VAL A 1 76 ? 3.072 -7.936 2.122 1.00 95.56 76 VAL A O 1
ATOM 558 N N . ASP A 1 77 ? 2.499 -6.991 0.136 1.00 91.50 77 ASP A N 1
ATOM 559 C CA . ASP A 1 77 ? 2.553 -8.224 -0.648 1.00 91.50 77 ASP A CA 1
ATOM 560 C C . ASP A 1 77 ? 4.006 -8.717 -0.778 1.00 91.50 77 ASP A C 1
ATOM 562 O O . ASP A 1 77 ? 4.944 -7.913 -0.711 1.00 91.50 77 ASP A O 1
ATOM 566 N N . ALA A 1 78 ? 4.183 -10.033 -0.870 1.00 70.25 78 ALA A N 1
ATOM 567 C CA . ALA A 1 78 ? 5.485 -10.699 -0.806 1.00 70.25 78 ALA A CA 1
ATOM 568 C C . ALA A 1 78 ? 6.256 -10.656 -2.134 1.00 70.25 78 ALA A C 1
ATOM 570 O O . ALA A 1 78 ? 5.630 -10.793 -3.207 1.00 70.25 78 ALA A O 1
#

Mean predicted aligned error: 3.06 Å